Protein AF-A0A8S2H255-F1 (afdb_monomer_lite)

InterPro domains:
  IPR004881 Ribosome biogenesis GTPase RsgA [PTHR32120] (13-98)
  IPR010914 RsgA GTPase domain [PF03193] (10-94)
  IPR010914 RsgA GTPase domain [PS50936] (1-90)
  IPR027417 P-loop containing nucleoside triphosphate hydrolase [G3DSA:3.40.50.300] (4-94)
  IPR027417 P-loop containing nucleoside triphosphate hydrolase [SSF52540] (16-94)

Radius of gyration: 15.76 Å; chains: 1; bounding box: 28×36×43 Å

pLDDT: mean 81.56, std 15.22, range [35.28, 97.5]

Foldseek 3Di:
DVVVCVVVPDDDDDPVDDCVVVLVVPAAHEDEDEAAFPPCRLVNQCVSCVVCNVVSVVQQPPDPDPGGFRPDWDWDDGNNHIYTYHGYDNDDDDPDDPVRVVVD

Organism: NCBI:txid1234261

Sequence (104 aa):
MLAGYRANGYVLINSEQSLDQLISLCQGQTNIFVGQSGAGKSTLINRLDPANVRAHAVVSLGAGRGKHTTRETELFTFLNGYLIDSPGFSLLDLDLTPTELSLA

Secondary structure (DSSP, 8-state):
-HHHHHHTT-----TTS-HHHHHHHHTTSEEE---BTTSSHHHHHHHH-GGGHHHHHHHHHS--SS-----S-EEEEETTEEEEE-PPBSS------HHHHHH-

Structure (mmCIF, N/CA/C/O backbone):
data_AF-A0A8S2H255-F1
#
_entry.id   AF-A0A8S2H255-F1
#
loop_
_atom_site.group_PDB
_atom_site.id
_atom_site.type_symbol
_atom_site.label_atom_id
_atom_site.label_alt_id
_atom_site.label_comp_id
_atom_site.label_asym_id
_atom_site.label_entity_id
_atom_site.label_seq_id
_atom_site.pdbx_PDB_ins_code
_atom_site.Cartn_x
_atom_site.Cartn_y
_atom_site.Cartn_z
_atom_site.occupancy
_atom_site.B_iso_or_equiv
_atom_site.auth_seq_id
_atom_site.auth_comp_id
_atom_site.auth_asym_id
_atom_site.auth_atom_id
_atom_site.pdbx_PDB_model_num
ATOM 1 N N . MET A 1 1 ? 6.355 -13.240 15.622 1.00 68.19 1 MET A N 1
ATOM 2 C CA . MET A 1 1 ? 5.624 -11.998 15.278 1.00 68.19 1 MET A CA 1
ATOM 3 C C . MET A 1 1 ? 4.713 -12.187 14.063 1.00 68.19 1 MET A C 1
ATOM 5 O O . MET A 1 1 ? 3.510 -12.065 14.219 1.00 68.19 1 MET A O 1
ATOM 9 N N . LEU A 1 2 ? 5.231 -12.580 12.889 1.00 83.00 2 LEU A N 1
ATOM 10 C CA . LEU A 1 2 ? 4.421 -12.750 11.664 1.00 83.00 2 LEU A CA 1
ATOM 11 C C . LEU A 1 2 ? 3.335 -13.843 11.749 1.00 83.00 2 LEU A C 1
ATOM 13 O O . LEU A 1 2 ? 2.274 -13.702 11.151 1.00 83.00 2 LEU A O 1
ATOM 17 N N . ALA A 1 3 ? 3.564 -14.905 12.529 1.00 86.88 3 ALA A N 1
ATOM 18 C CA . ALA A 1 3 ? 2.576 -15.969 12.734 1.00 86.88 3 ALA A CA 1
ATOM 19 C C . ALA A 1 3 ? 1.248 -15.457 13.326 1.00 86.88 3 ALA A C 1
ATOM 21 O O . ALA A 1 3 ? 0.190 -15.953 12.954 1.00 86.88 3 ALA A O 1
ATOM 22 N N . GLY A 1 4 ? 1.299 -14.428 14.182 1.00 92.81 4 GLY A N 1
ATOM 23 C CA . GLY A 1 4 ? 0.103 -13.818 14.765 1.00 92.81 4 GLY A CA 1
ATOM 24 C C . GLY A 1 4 ? -0.782 -13.154 13.712 1.00 92.81 4 GLY A C 1
ATOM 25 O O . GLY A 1 4 ? -1.987 -13.355 13.723 1.00 92.81 4 GLY A O 1
ATOM 26 N N . TYR A 1 5 ? -0.199 -12.444 12.743 1.00 92.75 5 TYR A N 1
ATOM 27 C CA . TYR A 1 5 ? -0.967 -11.830 11.655 1.00 92.75 5 TYR A CA 1
ATOM 28 C C . TYR A 1 5 ? -1.685 -12.880 10.799 1.00 92.75 5 TYR A C 1
ATOM 30 O O . TYR A 1 5 ? -2.881 -12.756 10.555 1.00 92.75 5 TYR A O 1
ATOM 38 N N . ARG A 1 6 ? -0.992 -13.959 10.403 1.00 91.69 6 ARG A N 1
ATOM 39 C CA . ARG A 1 6 ? -1.629 -15.039 9.626 1.00 91.69 6 ARG A CA 1
ATOM 40 C C . ARG A 1 6 ? -2.754 -15.723 10.406 1.00 91.69 6 ARG A C 1
ATOM 42 O O . ARG A 1 6 ? -3.799 -15.999 9.831 1.00 91.69 6 ARG A O 1
ATOM 49 N N . ALA A 1 7 ? -2.552 -15.969 11.702 1.00 94.00 7 ALA A N 1
ATOM 50 C CA . ALA A 1 7 ? -3.566 -16.580 12.564 1.00 94.00 7 ALA A CA 1
ATOM 51 C C . ALA A 1 7 ? -4.833 -15.714 12.703 1.00 94.00 7 ALA A C 1
ATOM 53 O O . ALA A 1 7 ? -5.914 -16.258 12.891 1.00 94.00 7 ALA A O 1
ATOM 54 N N . ASN A 1 8 ? -4.705 -14.392 12.553 1.00 92.12 8 ASN A N 1
ATOM 55 C CA . ASN A 1 8 ? -5.819 -13.441 12.566 1.00 92.12 8 ASN A CA 1
ATOM 56 C C . ASN A 1 8 ? -6.367 -13.123 11.158 1.00 92.12 8 ASN A C 1
ATOM 58 O O . ASN A 1 8 ? -7.048 -12.123 10.970 1.00 92.12 8 ASN A O 1
ATOM 62 N N . GLY A 1 9 ? -6.069 -13.954 10.152 1.00 93.31 9 GLY A N 1
ATOM 63 C CA . GLY A 1 9 ? -6.666 -13.846 8.817 1.00 93.31 9 GLY A CA 1
ATOM 64 C C . GLY A 1 9 ? -5.981 -12.868 7.858 1.00 93.31 9 GLY A C 1
ATOM 65 O O . GLY A 1 9 ? -6.423 -12.734 6.718 1.00 93.31 9 GLY A O 1
ATOM 66 N N . TYR A 1 10 ? -4.879 -12.222 8.254 1.00 93.81 10 TYR A N 1
ATOM 67 C CA . TYR A 1 10 ? -4.132 -11.355 7.344 1.00 93.81 10 TYR A CA 1
ATOM 68 C C . TYR A 1 10 ? -3.336 -12.161 6.314 1.00 93.81 10 TYR A C 1
ATOM 70 O O . TYR A 1 10 ? -2.614 -13.113 6.637 1.00 93.81 10 TYR A O 1
ATOM 78 N N . VAL A 1 11 ? -3.386 -11.706 5.062 1.00 91.75 11 VAL A N 1
ATOM 79 C CA . VAL A 1 11 ? -2.507 -12.194 3.998 1.00 91.75 11 VAL A CA 1
ATOM 80 C C . VAL A 1 11 ? -1.152 -11.502 4.124 1.00 91.75 11 VAL A C 1
ATOM 82 O O . VAL A 1 11 ? -1.059 -10.281 4.042 1.00 91.75 11 VAL A O 1
ATOM 85 N N . LEU A 1 12 ? -0.085 -12.283 4.306 1.00 91.75 12 LEU A N 1
ATOM 86 C CA . LEU A 1 12 ? 1.284 -11.768 4.306 1.00 91.75 12 LEU A CA 1
ATOM 87 C C . LEU A 1 12 ? 1.996 -12.124 3.001 1.00 91.75 12 LEU A C 1
ATOM 89 O O . LEU A 1 12 ? 2.051 -13.303 2.623 1.00 91.75 12 LEU A O 1
ATOM 93 N N . ILE A 1 13 ? 2.581 -11.100 2.383 1.00 90.44 13 ILE A N 1
ATOM 94 C CA . ILE A 1 13 ? 3.407 -11.184 1.178 1.00 90.44 13 ILE A CA 1
ATOM 95 C C . ILE A 1 13 ? 4.792 -10.617 1.511 1.00 90.44 13 ILE A C 1
ATOM 97 O O . ILE A 1 13 ? 4.901 -9.505 2.026 1.00 90.44 13 ILE A O 1
ATOM 101 N N . ASN A 1 14 ? 5.840 -11.397 1.258 1.00 88.38 14 ASN A N 1
ATOM 102 C CA . ASN A 1 14 ? 7.239 -11.035 1.456 1.00 88.38 14 ASN A CA 1
ATOM 103 C C . ASN A 1 14 ? 8.002 -11.047 0.116 1.00 88.38 14 ASN A C 1
ATOM 105 O O . ASN A 1 14 ? 7.441 -11.343 -0.936 1.00 88.38 14 ASN A O 1
ATOM 109 N N . SER A 1 15 ? 9.296 -10.728 0.155 1.00 82.44 15 SER A N 1
ATOM 110 C CA . SER A 1 15 ? 10.159 -10.681 -1.034 1.00 82.44 15 SER A CA 1
ATOM 111 C C . SER A 1 15 ? 10.455 -12.041 -1.676 1.00 82.44 15 SER A C 1
ATOM 113 O O . SER A 1 15 ? 11.020 -12.072 -2.763 1.00 82.44 15 SER A O 1
ATOM 115 N N . GLU A 1 16 ? 10.145 -13.151 -1.005 1.00 80.38 16 GLU A N 1
ATOM 116 C CA . GLU A 1 16 ? 10.338 -14.506 -1.541 1.00 80.38 16 GLU A CA 1
ATOM 117 C C . GLU A 1 16 ? 9.175 -14.914 -2.457 1.00 80.38 16 GLU A C 1
ATOM 119 O O . GLU A 1 16 ? 9.296 -15.849 -3.246 1.00 80.38 16 GLU A O 1
ATOM 124 N N . GLN A 1 17 ? 8.046 -14.208 -2.364 1.00 80.12 17 GLN A N 1
ATOM 125 C CA . GLN A 1 17 ? 6.863 -14.419 -3.188 1.00 80.12 17 GLN A CA 1
ATOM 126 C C . GLN A 1 17 ? 6.919 -13.516 -4.427 1.00 80.12 17 GLN A C 1
ATOM 128 O O . GLN A 1 17 ? 7.392 -12.379 -4.367 1.00 80.12 17 GLN A O 1
ATOM 133 N N . SER A 1 18 ? 6.408 -14.009 -5.559 1.00 82.25 18 SER A N 1
ATOM 134 C CA . SER A 1 18 ? 6.250 -13.169 -6.751 1.00 82.25 18 SER A CA 1
ATOM 135 C C . SER A 1 18 ? 5.279 -12.018 -6.474 1.00 82.25 18 SER A C 1
ATOM 137 O O . SER A 1 18 ? 4.280 -12.185 -5.765 1.00 82.25 18 SER A O 1
ATOM 139 N N . LEU A 1 19 ? 5.530 -10.865 -7.100 1.00 88.56 19 LEU A N 1
ATOM 140 C CA . LEU A 1 19 ? 4.594 -9.739 -7.095 1.00 88.56 19 LEU A CA 1
ATOM 141 C C . LEU A 1 19 ? 3.247 -10.098 -7.740 1.00 88.56 19 LEU A C 1
ATOM 143 O O . LEU A 1 19 ? 2.259 -9.431 -7.450 1.00 88.56 19 LEU A O 1
ATOM 147 N N . ASP A 1 20 ? 3.177 -11.170 -8.535 1.00 90.69 20 ASP A N 1
ATOM 148 C CA . ASP A 1 20 ? 1.946 -11.640 -9.185 1.00 90.69 20 ASP A CA 1
ATOM 149 C C . ASP A 1 20 ? 0.817 -11.910 -8.186 1.00 90.69 20 ASP A C 1
ATOM 151 O O . ASP A 1 20 ? -0.352 -11.643 -8.473 1.00 90.69 20 ASP A O 1
ATOM 155 N N . GLN A 1 21 ? 1.154 -12.396 -6.985 1.00 91.62 21 GLN A N 1
ATOM 156 C CA . GLN A 1 21 ? 0.163 -12.610 -5.933 1.00 91.62 21 GLN A CA 1
ATOM 157 C C . GLN A 1 21 ? -0.439 -11.278 -5.466 1.00 91.62 21 GLN A C 1
ATOM 159 O O . GLN A 1 21 ? -1.652 -11.179 -5.295 1.00 91.62 21 GLN A O 1
ATOM 164 N N . LEU A 1 22 ? 0.394 -10.249 -5.285 1.00 92.56 22 LEU A N 1
ATOM 165 C CA . LEU A 1 22 ? -0.065 -8.918 -4.890 1.0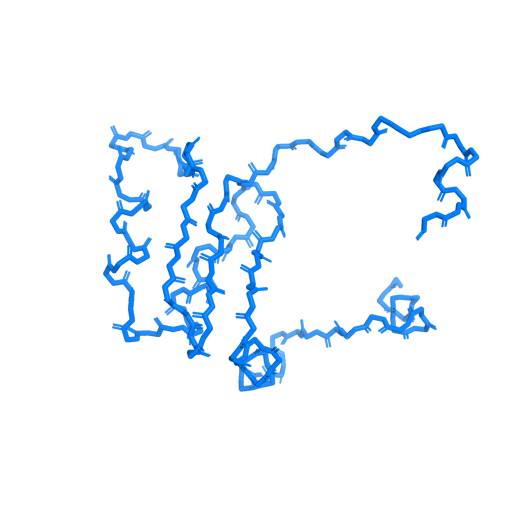0 92.56 22 LEU A CA 1
ATOM 166 C C . LEU A 1 22 ? -0.859 -8.249 -6.020 1.00 92.56 22 LEU A C 1
ATOM 168 O O . LEU A 1 22 ? -1.915 -7.683 -5.759 1.00 92.56 22 LEU A O 1
ATOM 172 N N . ILE A 1 23 ? -0.411 -8.388 -7.273 1.00 93.50 23 ILE A N 1
ATOM 173 C CA . ILE A 1 23 ? -1.146 -7.917 -8.456 1.00 93.50 23 ILE A CA 1
ATOM 174 C C . ILE A 1 23 ? -2.542 -8.542 -8.496 1.00 93.50 23 ILE A C 1
ATOM 176 O O . ILE A 1 23 ? -3.524 -7.820 -8.637 1.00 93.50 23 ILE A O 1
ATOM 180 N N . SER A 1 24 ? -2.637 -9.860 -8.305 1.00 94.25 24 SER A N 1
ATOM 181 C CA . SER A 1 24 ? -3.913 -10.587 -8.339 1.00 94.25 24 SER A CA 1
ATOM 182 C C . SER A 1 24 ? -4.886 -10.117 -7.255 1.00 94.25 24 SER A C 1
ATOM 184 O O . SER A 1 24 ? -6.084 -10.035 -7.506 1.00 94.25 24 SER A O 1
ATOM 186 N N . LEU A 1 25 ? -4.387 -9.785 -6.059 1.00 94.38 25 LEU A N 1
ATOM 187 C CA . LEU A 1 25 ? -5.215 -9.247 -4.972 1.00 94.38 25 LEU A CA 1
ATOM 188 C C . LEU A 1 25 ? -5.700 -7.821 -5.256 1.00 94.38 25 LEU A C 1
ATOM 190 O O . LEU A 1 25 ? -6.811 -7.465 -4.871 1.00 94.38 25 LEU A O 1
ATOM 194 N N . CYS A 1 26 ? -4.873 -7.008 -5.913 1.00 95.25 26 CYS A N 1
ATOM 195 C CA . CYS A 1 26 ? -5.196 -5.618 -6.221 1.00 95.25 26 CYS A CA 1
ATOM 196 C C . CYS A 1 26 ? -6.072 -5.451 -7.471 1.00 95.25 26 CYS A C 1
ATOM 198 O O . CYS A 1 26 ? -6.704 -4.404 -7.637 1.00 95.25 26 CYS A O 1
ATOM 200 N N . GLN A 1 27 ? -6.084 -6.436 -8.370 1.00 96.25 27 GLN A N 1
ATOM 201 C CA . GLN A 1 27 ? -6.697 -6.306 -9.686 1.00 96.25 27 GLN A CA 1
ATOM 202 C C . GLN A 1 27 ? -8.212 -6.064 -9.602 1.00 96.25 27 GLN A C 1
ATOM 204 O O . GLN A 1 27 ? -8.949 -6.799 -8.946 1.00 96.25 27 GLN A O 1
ATOM 209 N N . GLY A 1 28 ? -8.681 -5.017 -10.284 1.00 97.31 28 GLY A N 1
ATOM 210 C CA . GLY A 1 28 ? -10.090 -4.613 -10.295 1.00 97.31 28 GLY A CA 1
ATOM 211 C C . GLY A 1 28 ? -10.598 -4.002 -8.984 1.00 97.31 28 GLY A C 1
ATOM 212 O O . GLY A 1 28 ? -11.789 -3.724 -8.882 1.00 97.31 28 GLY A O 1
ATOM 213 N N . GLN A 1 29 ? -9.731 -3.797 -7.987 1.00 97.50 29 GLN A N 1
ATOM 214 C CA . GLN A 1 29 ? -10.089 -3.231 -6.683 1.00 97.50 29 GLN A CA 1
ATOM 215 C C . GLN A 1 29 ? -9.749 -1.738 -6.596 1.00 97.50 29 GLN A C 1
ATOM 217 O O . GLN A 1 29 ? -8.955 -1.214 -7.378 1.00 97.50 29 GLN A O 1
ATOM 222 N N . THR A 1 30 ? -10.303 -1.059 -5.592 1.00 96.62 30 THR A N 1
ATOM 223 C CA . THR A 1 30 ? -9.804 0.248 -5.143 1.00 96.62 30 THR A CA 1
ATOM 224 C C . THR A 1 30 ? -8.780 0.021 -4.038 1.00 96.62 30 THR A C 1
ATOM 226 O O . THR A 1 30 ? -9.108 -0.498 -2.974 1.00 96.62 30 THR A O 1
ATOM 229 N N . ASN A 1 31 ? -7.534 0.400 -4.299 1.00 95.00 31 ASN A N 1
ATOM 230 C CA . ASN A 1 31 ? -6.386 0.111 -3.452 1.00 95.00 31 ASN A CA 1
ATOM 231 C C . ASN A 1 31 ? -5.846 1.393 -2.817 1.00 95.00 31 ASN A C 1
ATOM 233 O O . ASN A 1 31 ? -5.841 2.449 -3.445 1.00 95.00 31 ASN A O 1
ATOM 237 N N . ILE A 1 32 ? -5.319 1.285 -1.602 1.00 92.75 32 ILE A N 1
ATOM 238 C CA . ILE A 1 32 ? -4.511 2.324 -0.962 1.00 92.75 32 ILE A CA 1
ATOM 239 C C . ILE A 1 32 ? -3.289 1.660 -0.331 1.00 92.75 32 ILE A C 1
ATOM 241 O O . ILE A 1 32 ? -3.403 0.623 0.324 1.00 92.75 32 ILE A O 1
ATOM 245 N N . PHE A 1 33 ? -2.110 2.248 -0.527 1.00 90.19 33 PHE A N 1
ATOM 246 C CA . PHE A 1 33 ? -0.890 1.787 0.133 1.00 90.19 33 PHE A CA 1
ATOM 247 C C . PHE A 1 33 ? -0.603 2.689 1.326 1.00 90.19 33 PHE A C 1
ATOM 249 O O . PHE A 1 33 ? -0.297 3.870 1.175 1.00 90.19 33 PHE A O 1
ATOM 256 N N . VAL A 1 34 ? -0.672 2.115 2.524 1.00 89.31 34 VAL A N 1
ATOM 257 C CA . VAL A 1 34 ? -0.536 2.839 3.791 1.00 89.31 34 VAL A CA 1
ATOM 258 C C . VAL A 1 34 ? 0.757 2.421 4.491 1.00 89.31 34 VAL A C 1
ATOM 260 O O . VAL A 1 34 ? 1.162 1.261 4.452 1.00 89.31 34 VAL A O 1
ATOM 263 N N . GLY A 1 35 ? 1.449 3.379 5.106 1.00 87.25 35 GLY A N 1
ATOM 264 C CA . GLY A 1 35 ? 2.699 3.131 5.823 1.00 87.25 35 GLY A CA 1
ATOM 265 C C . GLY A 1 35 ? 3.559 4.381 5.961 1.00 87.25 35 GLY A C 1
ATOM 266 O O . GLY A 1 35 ? 3.311 5.402 5.308 1.00 87.25 35 GLY A O 1
ATOM 267 N N . GLN A 1 36 ? 4.611 4.285 6.774 1.00 85.94 36 GLN A N 1
ATOM 268 C CA . GLN A 1 36 ? 5.466 5.427 7.097 1.00 85.94 36 GLN A CA 1
ATOM 269 C C . GLN A 1 36 ? 6.084 6.086 5.854 1.00 85.94 36 GLN A C 1
ATOM 271 O O . GLN A 1 36 ? 6.293 5.449 4.810 1.00 85.94 36 GLN A O 1
ATOM 276 N N . SER A 1 37 ? 6.382 7.383 5.945 1.00 81.31 37 SER A N 1
ATOM 277 C CA . SER A 1 37 ? 7.193 8.049 4.919 1.00 81.31 37 SER A CA 1
ATOM 278 C C . SER A 1 37 ? 8.548 7.337 4.768 1.00 81.31 37 SER A C 1
ATOM 280 O O . SER A 1 37 ? 9.172 6.968 5.756 1.00 81.31 37 SER A O 1
ATOM 282 N N . GLY A 1 38 ? 8.972 7.076 3.527 1.00 81.19 38 GLY A N 1
ATOM 283 C CA . GLY A 1 38 ? 10.189 6.306 3.231 1.00 81.19 38 GLY A CA 1
ATOM 284 C C . GLY A 1 38 ? 10.036 4.776 3.201 1.00 81.19 38 GLY A C 1
ATOM 285 O O . GLY A 1 38 ? 10.965 4.100 2.775 1.00 81.19 38 GLY A O 1
ATOM 286 N N . ALA A 1 39 ? 8.868 4.210 3.532 1.00 84.81 39 ALA A N 1
A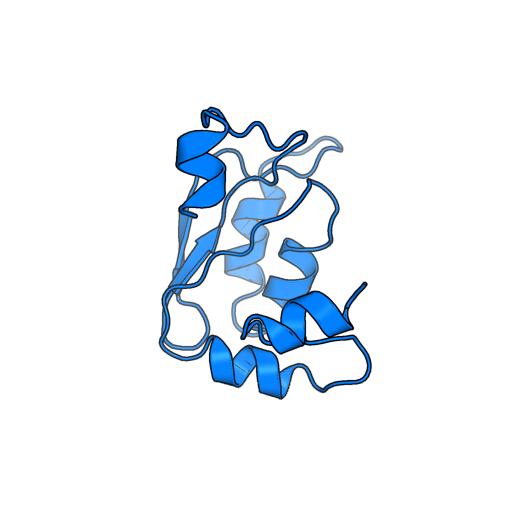TOM 287 C CA . ALA A 1 39 ? 8.646 2.753 3.539 1.00 84.81 39 ALA A CA 1
ATOM 288 C C . ALA A 1 39 ? 8.657 2.066 2.149 1.00 84.81 39 ALA A C 1
ATOM 290 O O . ALA A 1 39 ? 8.429 0.865 2.053 1.00 84.8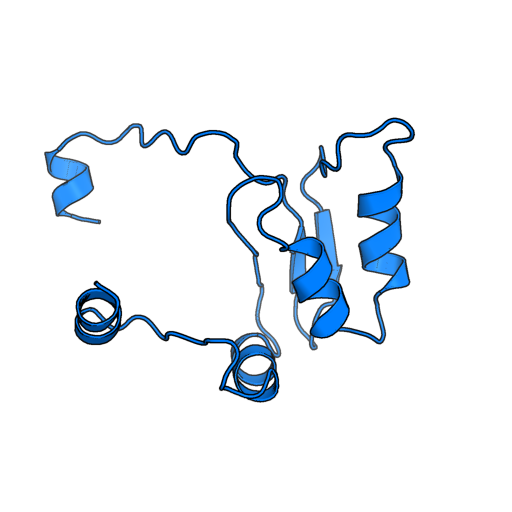1 39 ALA A O 1
ATOM 291 N N . GLY A 1 40 ? 8.883 2.808 1.057 1.00 85.19 40 GLY A N 1
ATOM 292 C CA . GLY A 1 40 ? 8.966 2.249 -0.300 1.00 85.19 40 GLY A CA 1
ATOM 293 C C . GLY A 1 40 ? 7.636 2.105 -1.051 1.00 85.19 40 GLY A C 1
ATOM 294 O O . GLY A 1 40 ? 7.610 1.455 -2.091 1.00 85.19 40 GLY A O 1
ATOM 295 N N . LYS A 1 41 ? 6.548 2.733 -0.580 1.00 87.88 41 LYS A N 1
ATOM 296 C CA . LYS A 1 41 ? 5.204 2.668 -1.194 1.00 87.88 41 LYS A CA 1
ATOM 297 C C . LYS A 1 41 ? 5.196 3.042 -2.681 1.00 87.88 41 LYS A C 1
ATOM 299 O O . LYS A 1 41 ? 4.786 2.236 -3.506 1.00 87.88 41 LYS A O 1
ATOM 304 N N . SER A 1 42 ? 5.728 4.213 -3.035 1.00 83.56 42 SER A N 1
ATOM 305 C CA . SER A 1 42 ? 5.785 4.677 -4.431 1.00 83.56 42 SER A CA 1
ATOM 306 C C . SER A 1 42 ? 6.644 3.758 -5.305 1.00 83.56 42 SER A C 1
ATOM 308 O O . SER A 1 42 ? 6.295 3.462 -6.443 1.00 83.56 42 SER A O 1
ATOM 310 N N . THR A 1 43 ? 7.746 3.235 -4.756 1.00 86.06 43 THR A N 1
ATOM 311 C CA . THR A 1 43 ? 8.579 2.236 -5.441 1.00 86.06 43 THR A CA 1
ATOM 312 C C . THR A 1 43 ? 7.801 0.950 -5.712 1.00 86.06 43 THR A C 1
ATOM 314 O O . THR A 1 43 ? 7.939 0.379 -6.790 1.00 86.06 43 THR A O 1
ATOM 317 N N . LEU A 1 44 ? 6.987 0.491 -4.758 1.00 89.38 44 LEU A N 1
ATOM 318 C CA . LEU A 1 44 ? 6.154 -0.697 -4.918 1.00 89.38 44 LEU A CA 1
ATOM 319 C C . LEU A 1 44 ? 5.052 -0.475 -5.960 1.00 89.38 44 LEU A C 1
ATOM 321 O O . LEU A 1 44 ? 4.924 -1.292 -6.864 1.00 89.38 44 LEU A O 1
ATOM 325 N N . ILE A 1 45 ? 4.331 0.647 -5.892 1.00 89.75 45 ILE A N 1
ATOM 326 C CA . ILE A 1 45 ? 3.295 1.022 -6.869 1.00 89.75 45 ILE A CA 1
ATOM 327 C C . ILE A 1 45 ? 3.859 0.986 -8.296 1.00 89.75 45 ILE A C 1
ATOM 329 O O . ILE A 1 45 ? 3.306 0.313 -9.164 1.00 89.75 45 ILE A O 1
ATOM 333 N N . ASN A 1 46 ? 5.020 1.612 -8.516 1.00 88.12 46 ASN A N 1
ATOM 334 C CA . ASN A 1 46 ? 5.681 1.635 -9.824 1.00 88.12 46 ASN A CA 1
ATOM 335 C C . ASN A 1 46 ? 6.114 0.246 -10.321 1.00 88.12 46 ASN A C 1
ATOM 337 O O . ASN A 1 46 ? 6.225 0.035 -11.527 1.00 88.12 46 ASN A O 1
ATOM 341 N N . ARG A 1 47 ? 6.389 -0.698 -9.413 1.00 89.62 47 ARG A N 1
ATOM 342 C CA . ARG A 1 47 ? 6.713 -2.089 -9.771 1.00 89.62 47 ARG A CA 1
ATOM 343 C C . ARG A 1 47 ? 5.470 -2.913 -10.093 1.00 89.62 47 ARG A C 1
ATOM 345 O O . ARG A 1 47 ? 5.565 -3.807 -10.925 1.00 89.62 47 ARG A O 1
ATOM 352 N N . LEU A 1 48 ? 4.348 -2.640 -9.428 1.00 91.25 48 LEU A N 1
ATOM 353 C CA . LEU A 1 48 ? 3.086 -3.353 -9.640 1.00 91.25 48 LEU A CA 1
ATOM 354 C C . LEU A 1 48 ? 2.393 -2.924 -10.934 1.00 91.25 48 LEU A C 1
ATOM 356 O O . LEU A 1 48 ? 1.805 -3.763 -11.606 1.00 91.25 48 LEU A O 1
ATOM 360 N N . ASP A 1 49 ? 2.491 -1.645 -11.296 1.00 90.00 49 ASP A N 1
ATOM 361 C CA . ASP A 1 49 ? 1.886 -1.099 -12.511 1.00 90.00 49 ASP A CA 1
ATOM 362 C C . ASP A 1 49 ? 2.920 -0.341 -13.366 1.00 90.00 49 ASP A C 1
ATOM 364 O O . ASP A 1 49 ? 2.906 0.894 -13.453 1.00 90.00 49 ASP A O 1
ATOM 368 N N . PRO A 1 50 ? 3.853 -1.077 -14.007 1.00 86.62 50 PRO A N 1
ATOM 369 C CA . PRO A 1 50 ? 4.921 -0.484 -14.806 1.00 86.62 50 PRO A CA 1
ATOM 370 C C . PRO A 1 50 ? 4.395 0.316 -16.011 1.00 86.62 50 PRO A C 1
ATOM 372 O O . PRO A 1 50 ? 5.074 1.225 -16.491 1.00 86.62 50 PRO A O 1
ATOM 375 N N . ALA A 1 51 ? 3.185 0.011 -16.494 1.00 85.56 51 ALA A N 1
ATOM 376 C CA . ALA A 1 51 ? 2.568 0.690 -17.631 1.00 85.56 51 ALA A CA 1
ATOM 377 C C . ALA A 1 51 ? 2.174 2.143 -17.308 1.00 85.56 51 ALA A C 1
ATOM 379 O O . ALA A 1 51 ? 2.234 3.003 -18.187 1.00 85.56 51 ALA A O 1
ATOM 380 N N . ASN A 1 52 ? 1.841 2.435 -16.047 1.00 80.81 52 ASN A N 1
ATOM 381 C CA . ASN A 1 52 ? 1.374 3.753 -15.608 1.00 80.81 52 ASN A CA 1
ATOM 382 C C . ASN A 1 52 ? 2.397 4.521 -14.752 1.00 80.81 52 ASN A C 1
ATOM 384 O O . ASN A 1 52 ? 2.060 5.540 -14.154 1.00 80.81 52 ASN A O 1
ATOM 388 N N . VAL A 1 53 ? 3.672 4.105 -14.744 1.00 77.44 53 VAL A N 1
ATOM 389 C CA . VAL A 1 53 ? 4.749 4.725 -13.937 1.00 77.44 53 VAL A CA 1
ATOM 390 C C . VAL A 1 53 ? 4.816 6.240 -14.094 1.00 77.44 53 VAL A C 1
ATOM 392 O O . VAL A 1 53 ? 5.064 6.938 -13.120 1.00 77.44 53 VAL A O 1
ATOM 395 N N . ARG A 1 54 ? 4.595 6.785 -15.298 1.00 65.69 54 ARG A N 1
ATOM 396 C CA . ARG A 1 54 ? 4.620 8.244 -15.506 1.00 65.69 54 ARG A CA 1
ATOM 397 C C . ARG A 1 54 ? 3.470 8.956 -14.795 1.00 65.69 54 ARG A C 1
ATOM 399 O O . ARG A 1 54 ? 3.715 10.008 -14.219 1.00 65.69 54 ARG A O 1
ATOM 406 N N . ALA A 1 55 ? 2.263 8.390 -14.818 1.00 70.69 55 ALA A N 1
ATOM 407 C CA . ALA A 1 55 ? 1.113 8.949 -14.108 1.00 70.69 55 ALA A CA 1
ATOM 408 C C . ALA A 1 55 ? 1.382 8.971 -12.595 1.00 70.69 55 ALA A C 1
ATOM 410 O O . ALA A 1 55 ? 1.241 10.011 -11.961 1.00 70.69 55 ALA A O 1
ATOM 411 N N . HIS A 1 56 ? 1.924 7.872 -12.066 1.00 71.38 56 HIS A N 1
ATOM 412 C CA . HIS A 1 56 ? 2.305 7.740 -10.654 1.00 71.38 56 HIS A CA 1
ATOM 413 C C . HIS A 1 56 ? 3.512 8.625 -10.271 1.00 71.38 56 HIS A C 1
ATOM 415 O O . HIS A 1 56 ? 3.621 9.123 -9.148 1.00 71.38 56 HIS A O 1
ATOM 421 N N . ALA A 1 57 ? 4.432 8.866 -11.211 1.00 64.00 57 ALA A N 1
ATOM 422 C CA . ALA A 1 57 ? 5.615 9.696 -10.997 1.00 64.00 57 ALA A CA 1
ATOM 423 C C . ALA A 1 57 ? 5.310 11.200 -10.977 1.00 64.00 57 ALA A C 1
ATOM 425 O O . ALA A 1 57 ? 5.976 11.915 -10.235 1.00 64.00 57 ALA A O 1
ATOM 426 N N . VAL A 1 58 ? 4.333 11.699 -11.748 1.00 56.94 58 VAL A N 1
ATOM 427 C CA . VAL A 1 58 ? 3.974 13.136 -11.769 1.00 56.94 58 VAL A CA 1
ATOM 428 C C . VAL A 1 58 ? 3.592 13.632 -10.369 1.00 56.94 58 VAL A C 1
ATOM 430 O O . VAL A 1 58 ? 4.076 14.679 -9.942 1.00 56.94 58 VAL A O 1
ATOM 433 N N . VAL A 1 59 ? 2.847 12.828 -9.612 1.00 55.94 59 VAL A N 1
ATOM 434 C CA . VAL A 1 59 ? 2.480 13.115 -8.215 1.00 55.94 59 VAL A CA 1
ATOM 435 C C . VAL A 1 59 ? 3.701 13.077 -7.286 1.00 55.94 59 VAL A C 1
ATOM 437 O O . VAL A 1 59 ? 3.842 13.890 -6.374 1.00 55.94 59 VAL A O 1
ATOM 440 N N . SER A 1 60 ? 4.648 12.176 -7.567 1.00 54.00 60 SER A N 1
ATOM 441 C CA . SER A 1 60 ? 5.903 12.042 -6.813 1.00 54.00 60 SER A CA 1
ATOM 442 C C . SER A 1 60 ? 6.924 13.161 -7.110 1.00 54.00 60 SER A C 1
ATOM 444 O O . SER A 1 60 ? 7.812 13.414 -6.292 1.00 54.00 60 SER A O 1
ATOM 446 N N . LEU A 1 61 ? 6.832 13.820 -8.276 1.00 46.84 61 LEU A N 1
ATOM 447 C CA . LEU A 1 61 ? 7.813 14.784 -8.806 1.00 46.84 61 LEU A CA 1
ATOM 448 C C . LEU A 1 61 ? 7.501 16.258 -8.487 1.00 46.84 61 LEU A C 1
ATOM 450 O O . LEU A 1 61 ? 8.365 17.111 -8.686 1.00 46.84 61 LEU A O 1
ATOM 454 N N . GLY A 1 62 ? 6.323 16.579 -7.944 1.00 44.41 62 GLY A N 1
ATOM 455 C CA . GLY A 1 62 ? 5.906 17.956 -7.631 1.00 44.41 62 GLY A CA 1
ATOM 456 C C . GLY A 1 62 ? 6.683 18.680 -6.514 1.00 44.41 62 GLY A C 1
ATOM 457 O O . GLY A 1 62 ? 6.402 19.843 -6.237 1.00 44.41 62 GLY A O 1
ATOM 458 N N . ALA A 1 63 ? 7.667 18.049 -5.860 1.00 45.94 63 ALA A N 1
ATOM 459 C CA . ALA A 1 63 ? 8.389 18.622 -4.719 1.00 45.94 63 ALA A CA 1
ATOM 460 C C . ALA A 1 63 ? 9.910 18.653 -4.948 1.00 45.94 63 ALA A C 1
ATOM 462 O O . ALA A 1 63 ? 10.680 17.879 -4.373 1.00 45.94 63 ALA A O 1
ATOM 463 N N . GLY A 1 64 ? 10.360 19.589 -5.786 1.00 35.28 64 GLY A N 1
ATOM 464 C CA . GLY A 1 64 ? 11.770 19.942 -5.942 1.00 35.28 64 GLY A CA 1
ATOM 465 C C . GLY A 1 64 ? 12.369 20.528 -4.657 1.00 35.28 64 GLY A C 1
ATOM 466 O O . GLY A 1 64 ? 12.443 21.741 -4.512 1.00 35.28 64 GLY A O 1
ATOM 467 N N . ARG A 1 65 ? 12.767 19.653 -3.725 1.00 36.06 65 ARG A N 1
ATOM 468 C CA . ARG A 1 65 ? 13.841 19.769 -2.713 1.00 36.06 65 ARG A CA 1
ATOM 469 C C . ARG A 1 65 ? 13.637 18.650 -1.689 1.00 36.06 65 ARG A C 1
ATOM 471 O O . ARG A 1 65 ? 12.863 18.802 -0.755 1.00 36.06 65 ARG A O 1
ATOM 478 N N . GLY A 1 66 ? 14.328 17.527 -1.890 1.00 40.31 66 GLY A N 1
ATOM 479 C CA . GLY A 1 66 ? 14.655 16.516 -0.873 1.00 40.31 66 GLY A CA 1
ATOM 480 C C . GLY A 1 66 ? 13.690 16.340 0.308 1.00 40.31 66 GLY A C 1
ATOM 481 O O . GLY A 1 66 ? 14.104 16.530 1.444 1.00 40.31 66 GLY A O 1
ATOM 482 N N . LYS A 1 67 ? 12.429 15.972 0.061 1.00 49.53 67 LYS A N 1
ATOM 483 C CA . LYS A 1 67 ? 11.555 15.256 1.008 1.00 49.53 67 LYS A CA 1
ATOM 484 C C . LYS A 1 67 ? 10.326 14.784 0.232 1.00 49.53 67 LYS A C 1
ATOM 486 O O . LYS A 1 67 ? 9.463 15.577 -0.127 1.00 49.53 67 LYS A O 1
ATOM 491 N N . HIS A 1 68 ? 10.318 13.504 -0.112 1.00 55.59 68 HIS A N 1
ATOM 492 C CA . HIS A 1 68 ? 9.316 12.899 -0.985 1.00 55.59 68 HIS A CA 1
ATOM 493 C C . HIS A 1 68 ? 7.981 12.740 -0.239 1.00 55.59 68 HIS A C 1
ATOM 495 O O . HIS A 1 68 ? 7.845 11.829 0.579 1.00 55.59 68 HIS A O 1
ATOM 501 N N . THR A 1 69 ? 7.016 13.628 -0.501 1.00 48.44 69 THR A N 1
ATOM 502 C CA . THR A 1 69 ? 5.692 13.607 0.141 1.00 48.44 69 THR A CA 1
ATOM 503 C C . THR A 1 69 ? 4.601 14.029 -0.851 1.00 48.44 69 THR A C 1
ATOM 505 O O . THR A 1 69 ? 4.569 15.193 -1.249 1.00 48.44 69 THR A O 1
ATOM 508 N N . THR A 1 70 ? 3.692 13.112 -1.201 1.00 52.62 70 THR A N 1
ATOM 509 C CA . THR A 1 70 ? 2.372 13.409 -1.789 1.00 52.62 70 THR A CA 1
ATOM 510 C C . THR A 1 70 ? 1.610 14.287 -0.791 1.00 52.62 70 THR A C 1
ATOM 512 O O . THR A 1 70 ? 1.453 13.871 0.350 1.00 52.62 70 THR A O 1
ATOM 515 N N . ARG A 1 71 ? 1.239 15.530 -1.125 1.00 55.44 71 ARG A N 1
ATOM 516 C CA . ARG A 1 71 ? 0.552 16.446 -0.179 1.00 55.44 71 ARG A CA 1
ATOM 517 C C . ARG A 1 71 ? -0.970 16.401 -0.281 1.00 55.44 71 ARG A C 1
ATOM 519 O O . ARG A 1 71 ? -1.633 16.717 0.696 1.00 55.44 71 ARG A O 1
ATOM 526 N N . GLU A 1 72 ? -1.481 15.970 -1.424 1.00 65.88 72 GLU A N 1
ATOM 527 C CA . GLU A 1 72 ? -2.904 15.816 -1.707 1.00 65.88 72 GLU A CA 1
ATOM 528 C C . GLU A 1 72 ? -3.214 14.336 -1.934 1.00 65.88 72 GLU A C 1
ATOM 530 O O . GLU A 1 72 ? -2.340 13.577 -2.348 1.00 65.88 72 GLU A O 1
ATOM 535 N N . THR A 1 73 ? -4.438 13.915 -1.622 1.00 75.62 73 THR A N 1
ATOM 536 C CA . THR A 1 73 ? -4.886 12.551 -1.931 1.00 75.62 73 THR A CA 1
ATOM 537 C C . THR A 1 73 ? -5.463 12.528 -3.341 1.00 75.62 73 THR A C 1
ATOM 539 O O . THR A 1 73 ? -6.414 13.255 -3.620 1.00 75.62 73 THR A O 1
ATOM 542 N N . GLU A 1 74 ? -4.911 11.695 -4.222 1.00 82.31 74 GLU A N 1
ATOM 543 C CA . GLU A 1 74 ? -5.330 11.597 -5.627 1.00 82.31 74 GLU A CA 1
ATOM 544 C C . GLU A 1 74 ? -5.758 10.165 -5.986 1.00 82.31 74 GLU A C 1
ATOM 546 O O . GLU A 1 74 ? -5.319 9.198 -5.363 1.00 82.31 74 GLU A O 1
ATOM 551 N N . LEU A 1 75 ? -6.639 10.024 -6.986 1.00 88.25 75 LEU A N 1
ATOM 552 C CA . LEU A 1 75 ? -7.179 8.741 -7.447 1.00 88.25 75 LEU A CA 1
ATOM 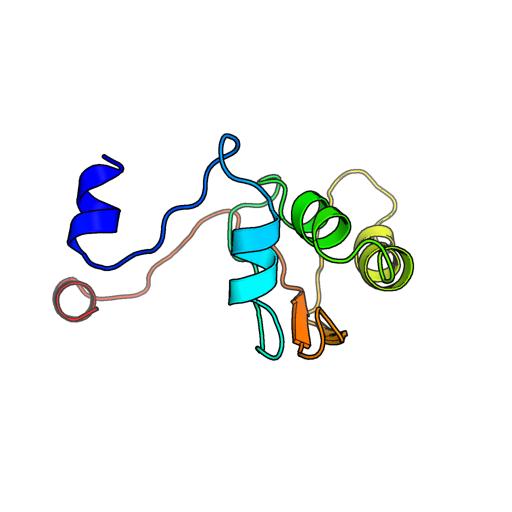553 C C . LEU A 1 75 ? -6.746 8.463 -8.893 1.00 88.25 75 LEU A C 1
ATOM 555 O O . LEU A 1 75 ? -7.040 9.250 -9.792 1.00 88.25 75 LEU A O 1
ATOM 559 N N . PHE A 1 76 ? -6.128 7.308 -9.130 1.00 88.44 76 PHE A N 1
ATOM 560 C CA . PHE A 1 76 ? -5.642 6.877 -10.446 1.00 88.44 76 PHE A CA 1
ATOM 561 C C . PHE A 1 76 ? -6.242 5.548 -10.858 1.00 88.44 76 PHE A C 1
ATOM 563 O O . PHE A 1 76 ? -6.604 4.740 -10.010 1.00 88.44 76 PHE A O 1
ATOM 570 N N . THR A 1 77 ? -6.273 5.276 -12.160 1.00 92.44 77 THR A N 1
ATOM 571 C CA . THR A 1 77 ? -6.467 3.910 -12.651 1.00 92.44 77 THR A CA 1
ATOM 572 C C . THR A 1 77 ? -5.259 3.055 -12.283 1.00 92.44 77 THR A C 1
ATOM 574 O O . THR A 1 77 ? -4.121 3.471 -12.500 1.00 92.44 77 THR A O 1
ATOM 577 N N . PHE A 1 78 ? -5.504 1.859 -11.758 1.00 93.50 78 PHE A N 1
ATOM 578 C CA . PHE A 1 78 ? -4.454 0.944 -11.319 1.00 93.50 78 PHE A CA 1
ATOM 579 C C . PHE A 1 78 ? -4.953 -0.493 -11.415 1.00 93.50 78 PHE A C 1
ATOM 581 O O . PHE A 1 78 ? -5.982 -0.819 -10.830 1.00 93.50 78 PHE A O 1
ATOM 588 N N . LEU A 1 79 ? -4.248 -1.347 -12.166 1.00 94.38 79 LEU A N 1
ATOM 589 C CA . LEU A 1 79 ? -4.573 -2.776 -12.315 1.00 94.38 79 LEU A CA 1
ATOM 590 C C . LEU A 1 79 ? -6.067 -3.048 -12.604 1.00 94.38 79 LEU A C 1
ATOM 592 O O . LEU A 1 79 ? -6.699 -3.859 -11.936 1.00 94.38 79 LEU A O 1
ATOM 596 N N . ASN A 1 80 ? -6.655 -2.363 -13.591 1.00 94.56 80 ASN A N 1
ATOM 597 C CA . ASN A 1 80 ? -8.091 -2.427 -13.935 1.00 94.56 80 ASN A CA 1
ATOM 598 C C . ASN A 1 80 ? -9.068 -1.989 -12.821 1.00 94.56 80 ASN A C 1
ATOM 600 O O . ASN A 1 80 ? -10.267 -2.224 -12.935 1.00 94.56 80 ASN A O 1
ATOM 604 N N . GLY A 1 81 ? -8.572 -1.362 -11.761 1.00 95.44 81 GLY A N 1
ATOM 605 C CA . GLY A 1 81 ? -9.345 -0.711 -10.712 1.00 95.44 81 GLY A CA 1
ATOM 606 C C . GLY A 1 81 ? -8.767 0.672 -10.431 1.00 95.44 81 GLY A C 1
ATOM 607 O O . GLY A 1 81 ? -8.421 1.405 -11.366 1.00 95.44 81 GLY A O 1
ATOM 608 N N . TYR A 1 82 ? -8.627 1.013 -9.152 1.00 94.69 82 TYR A N 1
ATOM 609 C CA . TYR A 1 82 ? -8.140 2.318 -8.727 1.00 94.69 82 TYR A CA 1
ATOM 610 C C . TYR A 1 82 ? -7.043 2.242 -7.667 1.00 94.69 82 TYR A C 1
ATOM 612 O O . TYR A 1 82 ? -6.961 1.292 -6.888 1.00 94.69 82 TYR A O 1
ATOM 620 N N . LEU A 1 83 ? -6.216 3.281 -7.628 1.00 92.56 83 LEU A N 1
ATOM 621 C CA . LEU A 1 83 ? -5.229 3.542 -6.592 1.00 92.56 83 LEU A CA 1
ATOM 622 C C . LEU A 1 83 ? -5.489 4.921 -5.999 1.00 92.56 83 LEU A C 1
ATOM 624 O O . LEU A 1 83 ? -5.479 5.915 -6.719 1.00 92.56 83 LEU A O 1
ATOM 628 N N . ILE A 1 84 ? -5.680 4.960 -4.688 1.00 91.06 84 ILE A N 1
ATOM 629 C CA . ILE A 1 84 ? -5.639 6.175 -3.888 1.00 91.06 84 ILE A CA 1
ATOM 630 C C . ILE A 1 84 ? -4.174 6.386 -3.493 1.00 91.06 84 ILE A C 1
ATOM 632 O O . ILE A 1 84 ? -3.632 5.603 -2.707 1.00 91.06 84 ILE A O 1
ATOM 636 N N . ASP A 1 85 ? -3.524 7.408 -4.049 1.00 82.56 85 ASP A N 1
ATOM 637 C CA . ASP A 1 85 ? -2.213 7.839 -3.563 1.00 82.56 85 ASP A CA 1
ATOM 638 C C . ASP A 1 85 ? -2.411 8.811 -2.403 1.00 82.56 85 ASP A C 1
ATOM 640 O O . ASP A 1 85 ? -3.107 9.818 -2.528 1.00 82.56 85 ASP A O 1
ATOM 644 N N . SER A 1 86 ? -1.808 8.492 -1.263 1.00 77.19 86 SER A N 1
ATOM 645 C CA . SER A 1 86 ? -1.907 9.284 -0.041 1.00 77.19 86 SER A CA 1
ATOM 646 C C . SER A 1 86 ? -0.522 9.491 0.572 1.00 77.19 86 SER A C 1
ATOM 648 O O . SER A 1 86 ? 0.296 8.559 0.545 1.00 77.19 86 SER A O 1
ATOM 650 N N . PRO A 1 87 ? -0.251 10.647 1.206 1.00 72.94 87 PRO A N 1
ATOM 651 C CA . PRO A 1 87 ? 0.946 10.823 2.016 1.00 72.94 87 PRO A CA 1
ATOM 652 C C . PRO A 1 87 ? 1.151 9.671 3.008 1.00 72.94 87 PRO A C 1
ATOM 654 O O . PRO A 1 87 ? 0.226 9.210 3.671 1.00 72.94 87 PRO A O 1
ATOM 657 N N . GLY A 1 88 ? 2.404 9.238 3.170 1.00 74.19 88 GLY A N 1
ATOM 658 C CA . GLY A 1 88 ? 2.755 8.409 4.321 1.00 74.19 88 GLY A CA 1
ATOM 659 C C . GLY A 1 88 ? 2.649 9.207 5.620 1.00 74.19 88 GLY A C 1
ATOM 660 O O . GLY A 1 88 ? 2.958 10.397 5.637 1.00 74.19 88 GLY A O 1
ATOM 661 N N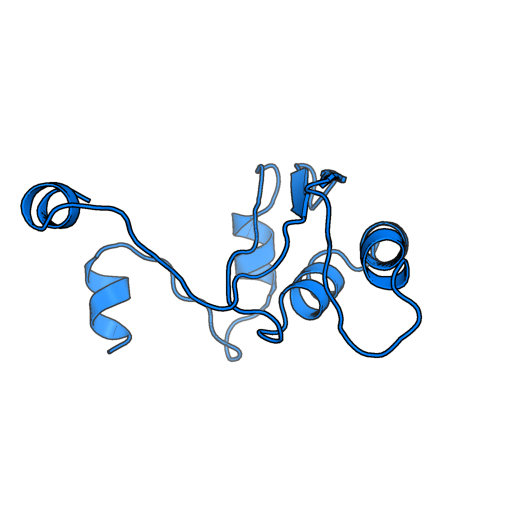 . PHE A 1 89 ? 2.300 8.546 6.719 1.00 78.44 89 PHE A N 1
ATOM 662 C CA . PHE A 1 89 ? 2.326 9.160 8.048 1.00 78.44 89 PHE A CA 1
ATOM 663 C C . PHE A 1 89 ? 3.743 9.137 8.651 1.00 78.44 89 PHE A C 1
ATOM 665 O O . PHE A 1 89 ? 4.565 8.282 8.313 1.00 78.44 89 PHE A O 1
ATOM 672 N N . SER A 1 90 ? 4.062 10.083 9.536 1.00 75.88 90 SER A N 1
ATOM 673 C CA . SER A 1 90 ? 5.290 10.045 10.355 1.00 75.88 90 SER A CA 1
ATOM 674 C C . SER A 1 90 ? 5.069 9.329 11.684 1.00 75.88 90 SER A C 1
ATOM 676 O O . SER A 1 90 ? 5.949 8.622 12.162 1.00 75.88 90 SER A O 1
ATOM 678 N N . LEU A 1 91 ? 3.880 9.504 12.254 1.00 77.94 91 LEU A N 1
ATOM 679 C CA . LEU A 1 91 ? 3.413 8.860 13.469 1.00 77.94 91 LEU A CA 1
ATOM 680 C C . LEU A 1 91 ? 1.979 8.405 13.207 1.00 77.94 91 LEU A C 1
ATOM 682 O O . LEU A 1 91 ? 1.206 9.152 12.610 1.00 77.94 91 LEU A O 1
ATOM 686 N N . LEU A 1 92 ? 1.659 7.177 13.605 1.00 81.94 92 LEU A N 1
ATOM 687 C CA . LEU A 1 92 ? 0.278 6.724 13.660 1.00 81.94 92 LEU A CA 1
ATOM 688 C C . LEU A 1 92 ? -0.247 7.092 15.041 1.00 81.94 92 LEU A C 1
ATOM 690 O O . LEU A 1 92 ? 0.237 6.549 16.033 1.00 81.94 92 LEU A O 1
ATOM 694 N N . ASP A 1 93 ? -1.185 8.026 15.081 1.00 83.56 93 ASP A N 1
ATOM 695 C CA . ASP A 1 93 ? -1.934 8.343 16.287 1.00 83.56 93 ASP A CA 1
ATOM 696 C C . ASP A 1 93 ? -3.322 7.724 16.150 1.00 83.56 93 ASP A C 1
ATOM 698 O O . ASP A 1 93 ? -4.012 7.947 15.152 1.00 83.56 93 ASP A O 1
ATOM 702 N N . LEU A 1 94 ? -3.678 6.871 17.104 1.00 85.81 94 LEU A N 1
ATOM 703 C CA . LEU A 1 94 ? -4.981 6.229 17.153 1.00 85.81 94 LEU A CA 1
ATOM 704 C C . LEU A 1 94 ? -5.756 6.923 18.262 1.00 85.81 94 LEU A C 1
ATOM 706 O O . LEU A 1 94 ? -5.559 6.615 19.436 1.00 85.81 94 LEU A O 1
ATOM 710 N N . ASP A 1 95 ? -6.629 7.848 17.877 1.00 89.56 95 ASP A N 1
ATOM 711 C CA . ASP A 1 95 ? -7.567 8.499 18.793 1.00 89.56 95 ASP A CA 1
ATOM 712 C C . ASP A 1 95 ? -8.715 7.532 19.125 1.00 89.56 95 ASP A C 1
ATOM 714 O O . ASP A 1 95 ? -9.851 7.687 18.683 1.00 89.56 95 ASP A O 1
ATOM 718 N N . LEU A 1 96 ? -8.361 6.441 19.809 1.00 92.75 96 LEU A N 1
ATOM 719 C CA . LEU A 1 96 ? -9.255 5.367 20.220 1.00 92.75 96 LEU A CA 1
ATOM 720 C C . LEU A 1 96 ? -9.084 5.120 21.715 1.00 92.75 96 LEU A C 1
ATOM 722 O O . LEU A 1 96 ? -7.971 4.987 22.233 1.00 92.75 96 LEU A O 1
ATOM 726 N N . THR A 1 97 ? -10.202 4.979 22.415 1.00 94.00 97 THR A N 1
ATOM 727 C CA . THR A 1 97 ? -10.204 4.483 23.791 1.00 94.00 97 THR A CA 1
ATOM 728 C C . THR A 1 97 ? -9.769 3.009 23.834 1.00 94.00 97 THR A C 1
ATOM 730 O O . THR A 1 97 ? -9.931 2.280 22.850 1.00 94.00 97 THR A O 1
ATOM 733 N N . PRO A 1 98 ? -9.277 2.495 24.981 1.00 92.25 98 PRO A N 1
ATOM 734 C CA . PRO A 1 98 ? -8.946 1.073 25.117 1.00 92.25 98 PRO A CA 1
ATOM 735 C C . PRO A 1 98 ? -10.116 0.139 24.782 1.00 92.25 98 PRO A C 1
ATOM 737 O O . PRO A 1 98 ? -9.908 -0.960 24.273 1.00 92.25 98 PRO A O 1
ATOM 740 N N . THR A 1 99 ? -11.348 0.577 25.053 1.00 94.44 99 THR A N 1
ATOM 741 C CA . THR A 1 99 ? -12.554 -0.180 24.717 1.00 94.44 99 THR A CA 1
ATOM 742 C C . THR A 1 99 ? -12.773 -0.236 23.209 1.00 94.44 99 THR A C 1
ATOM 744 O O . THR A 1 99 ? -12.971 -1.328 22.684 1.00 94.44 99 THR A O 1
ATOM 747 N N . GLU A 1 100 ? -12.677 0.888 22.498 1.00 93.38 100 GLU A N 1
ATOM 748 C CA . GLU A 1 100 ? -12.793 0.908 21.031 1.00 93.38 100 GLU A CA 1
ATOM 749 C C . GLU A 1 100 ? -11.682 0.096 20.365 1.00 93.38 100 GLU A C 1
ATOM 751 O O . GLU A 1 100 ? -11.953 -0.678 19.452 1.00 93.38 100 GLU A O 1
ATOM 756 N N . LEU A 1 101 ? -10.453 0.188 20.881 1.00 89.69 101 LEU A N 1
ATOM 757 C CA . LEU A 1 101 ? -9.326 -0.594 20.378 1.00 89.69 101 LEU A CA 1
ATOM 758 C C . LEU A 1 101 ? -9.535 -2.105 20.551 1.00 89.69 101 LEU A C 1
ATOM 760 O O . LEU A 1 101 ? -9.071 -2.878 19.725 1.00 89.69 101 LEU A O 1
ATOM 764 N N . SER A 1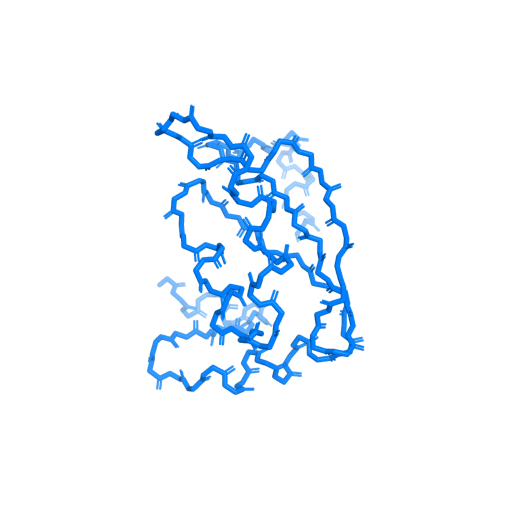 102 ? -10.232 -2.538 21.607 1.00 88.00 102 SER A N 1
ATOM 765 C CA . SER A 1 102 ? -10.519 -3.963 21.837 1.00 88.00 102 SER A CA 1
ATOM 766 C C . SER A 1 102 ? -11.593 -4.546 20.913 1.00 88.00 102 SER A C 1
ATOM 768 O O . SER A 1 102 ? -11.736 -5.766 20.848 1.00 88.00 102 SER A O 1
ATOM 770 N N . LEU A 1 103 ? -12.361 -3.682 20.240 1.00 84.31 103 LEU A N 1
ATOM 771 C CA . LEU A 1 103 ? -13.428 -4.054 19.307 1.00 84.31 103 LEU A CA 1
ATOM 772 C C . LEU A 1 103 ? -12.998 -3.966 17.834 1.00 84.31 103 LEU A C 1
ATOM 774 O O . LEU A 1 103 ? -13.744 -4.432 16.972 1.00 84.31 103 LEU A O 1
ATOM 778 N N . ALA A 1 104 ? -11.849 -3.345 17.562 1.00 71.62 104 ALA A N 1
ATOM 779 C CA . ALA A 1 104 ? -11.249 -3.210 16.236 1.00 71.62 104 ALA A CA 1
ATOM 780 C C . ALA A 1 104 ? -10.446 -4.462 15.850 1.00 71.62 104 ALA A C 1
ATOM 782 O O . ALA A 1 104 ? -10.493 -4.824 14.652 1.00 71.62 104 ALA A O 1
#